Protein AF-A0A4Q3X3E5-F1 (afdb_monomer_lite)

Foldseek 3Di:
DPPPPPLPDADPVLLVLLQVLVCQCQPPPDPVSNVVSVVSLVVDDPNSVVVNVCVVVVVVVPDPDDDPPDRPSPD

Structure (mmCIF, N/CA/C/O backbone):
data_AF-A0A4Q3X3E5-F1
#
_entry.id   AF-A0A4Q3X3E5-F1
#
loop_
_atom_site.group_PDB
_atom_site.id
_atom_site.type_symbol
_atom_site.label_atom_id
_atom_site.label_alt_id
_atom_site.label_comp_id
_atom_site.label_asym_id
_atom_site.label_entity_id
_atom_site.label_seq_id
_atom_site.pdbx_PDB_ins_code
_atom_site.Cartn_x
_atom_site.Cartn_y
_atom_site.Cartn_z
_atom_site.occupancy
_atom_site.B_iso_or_equiv
_atom_site.auth_seq_id
_atom_site.auth_comp_id
_atom_site.auth_asym_id
_atom_site.auth_atom_id
_atom_site.pdbx_PDB_model_num
ATOM 1 N N . MET A 1 1 ? 12.118 15.694 -26.506 1.00 43.97 1 MET A N 1
ATOM 2 C CA . MET A 1 1 ? 12.095 14.231 -26.320 1.00 43.97 1 MET A CA 1
ATOM 3 C C . MET A 1 1 ? 11.403 13.973 -24.996 1.00 43.97 1 MET A C 1
ATOM 5 O O . MET A 1 1 ? 11.948 14.354 -23.971 1.00 43.97 1 MET A O 1
ATOM 9 N N . HIS A 1 2 ? 10.159 13.493 -25.009 1.00 42.62 2 HIS A N 1
ATOM 10 C CA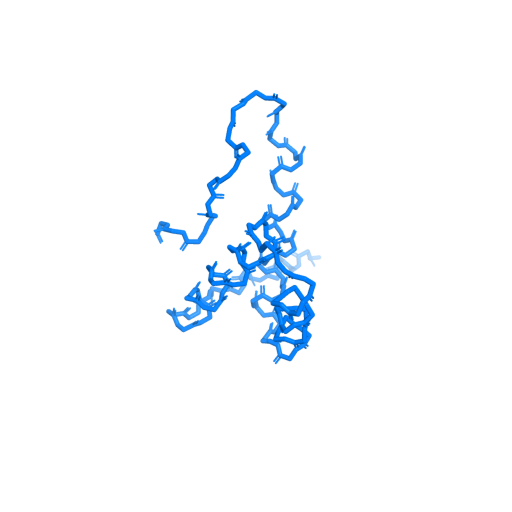 . HIS A 1 2 ? 9.484 13.104 -23.772 1.00 42.62 2 HIS A CA 1
ATOM 11 C C . HIS A 1 2 ? 9.978 11.711 -23.411 1.00 42.62 2 HIS A C 1
ATOM 13 O O . HIS A 1 2 ? 9.576 10.718 -24.010 1.00 42.62 2 HIS A O 1
ATOM 19 N N . GLU A 1 3 ? 10.941 11.671 -22.497 1.00 45.06 3 GLU A N 1
ATOM 20 C CA . GLU A 1 3 ? 11.404 10.446 -21.868 1.00 45.06 3 GLU A CA 1
ATOM 21 C C . GLU A 1 3 ? 10.222 9.915 -21.051 1.00 45.06 3 GLU A C 1
ATOM 23 O O . GLU A 1 3 ? 9.894 10.429 -19.981 1.00 45.06 3 GLU A O 1
ATOM 28 N N . HIS A 1 4 ? 9.483 8.959 -21.616 1.00 47.28 4 HIS A N 1
ATOM 29 C CA . HIS A 1 4 ? 8.498 8.201 -20.862 1.00 47.28 4 HIS A CA 1
ATOM 30 C C . HIS A 1 4 ? 9.279 7.438 -19.797 1.00 47.28 4 HIS A C 1
ATOM 32 O O . HIS A 1 4 ? 9.857 6.394 -20.093 1.00 47.28 4 HIS A O 1
ATOM 38 N N . ALA A 1 5 ? 9.350 7.993 -18.585 1.00 55.00 5 ALA A N 1
ATOM 39 C CA . ALA A 1 5 ? 9.912 7.311 -17.432 1.00 55.00 5 ALA A CA 1
ATOM 40 C C . ALA A 1 5 ? 9.290 5.912 -17.381 1.00 55.00 5 ALA A C 1
ATOM 42 O O . ALA A 1 5 ? 8.068 5.777 -17.256 1.00 55.00 5 ALA A O 1
ATOM 43 N N . ALA A 1 6 ? 10.123 4.888 -17.587 1.00 58.09 6 ALA A N 1
ATOM 44 C CA . ALA A 1 6 ? 9.677 3.507 -17.606 1.00 58.09 6 ALA A CA 1
ATOM 45 C C . ALA A 1 6 ? 8.890 3.254 -16.322 1.00 58.09 6 ALA A C 1
ATOM 47 O O . ALA A 1 6 ? 9.369 3.559 -15.228 1.00 58.09 6 ALA A O 1
ATOM 48 N N . VAL A 1 7 ? 7.662 2.753 -16.459 1.00 60.72 7 VAL A N 1
ATOM 49 C CA . VAL A 1 7 ? 6.850 2.392 -15.302 1.00 60.72 7 VAL A CA 1
ATOM 50 C C . VAL A 1 7 ? 7.676 1.411 -14.471 1.00 60.72 7 VAL A C 1
ATOM 52 O O . VAL A 1 7 ? 8.006 0.344 -14.992 1.00 60.72 7 VAL A O 1
ATOM 55 N N . PRO A 1 8 ? 8.040 1.745 -13.219 1.00 64.50 8 PRO A N 1
ATOM 56 C CA . PRO A 1 8 ? 8.816 0.832 -12.404 1.00 64.50 8 PRO A CA 1
ATOM 57 C C . PRO A 1 8 ? 7.985 -0.434 -12.203 1.00 64.50 8 PRO A C 1
ATOM 59 O O . PRO A 1 8 ? 6.879 -0.387 -11.654 1.00 64.50 8 PRO A O 1
ATOM 62 N N . VAL A 1 9 ? 8.498 -1.546 -12.727 1.00 79.38 9 VAL A N 1
ATOM 63 C CA . VAL A 1 9 ? 7.920 -2.874 -12.534 1.00 79.38 9 VAL A CA 1
ATOM 64 C C . VAL A 1 9 ? 8.127 -3.232 -11.068 1.00 79.38 9 VAL A C 1
ATOM 66 O O . VAL A 1 9 ? 9.251 -3.171 -10.571 1.00 79.38 9 VAL A O 1
ATOM 69 N N . LEU A 1 10 ? 7.042 -3.558 -10.364 1.00 86.31 10 LEU A N 1
ATOM 70 C CA . LEU A 1 10 ? 7.129 -3.981 -8.970 1.00 86.31 10 LEU A CA 1
ATOM 71 C C . LEU A 1 10 ? 7.821 -5.341 -8.895 1.00 86.31 10 LEU A C 1
ATOM 73 O O . LEU A 1 10 ? 7.496 -6.255 -9.656 1.00 86.31 10 LEU A O 1
ATOM 77 N N . THR A 1 11 ? 8.742 -5.485 -7.946 1.00 92.31 11 THR A N 1
ATOM 78 C CA . THR A 1 11 ? 9.223 -6.809 -7.547 1.00 92.31 11 THR A CA 1
ATOM 79 C C . THR A 1 11 ? 8.071 -7.616 -6.927 1.00 92.31 11 THR A C 1
ATOM 81 O O . THR A 1 11 ? 7.070 -7.030 -6.502 1.00 92.31 11 THR A O 1
ATOM 84 N N . PRO A 1 12 ? 8.171 -8.955 -6.832 1.00 92.00 12 PRO A N 1
ATOM 85 C CA . PRO A 1 12 ? 7.154 -9.754 -6.144 1.00 92.00 12 PRO A CA 1
ATOM 86 C C . PRO A 1 12 ? 6.904 -9.302 -4.696 1.00 92.00 12 PRO A C 1
ATOM 88 O O . PRO A 1 12 ? 5.762 -9.287 -4.244 1.00 92.00 12 PRO A O 1
ATOM 91 N N . GLU A 1 13 ? 7.958 -8.881 -3.992 1.00 93.06 13 GLU A N 1
ATOM 92 C CA . GLU A 1 13 ? 7.872 -8.357 -2.625 1.00 93.06 13 GLU A CA 1
ATOM 93 C C . GLU A 1 13 ? 7.160 -7.000 -2.581 1.00 93.06 13 GLU A C 1
ATOM 95 O O . GLU A 1 13 ? 6.222 -6.823 -1.806 1.00 93.06 13 GLU A O 1
ATOM 100 N N . ASP A 1 14 ? 7.526 -6.071 -3.469 1.00 94.06 14 ASP A N 1
ATOM 101 C CA . ASP A 1 14 ? 6.843 -4.779 -3.588 1.00 94.06 14 ASP A CA 1
ATOM 102 C C . ASP A 1 14 ? 5.360 -4.954 -3.954 1.00 94.06 14 ASP A C 1
ATOM 104 O O . ASP A 1 14 ? 4.504 -4.219 -3.463 1.00 94.06 14 ASP A O 1
ATOM 108 N N . LYS A 1 15 ? 5.033 -5.935 -4.805 1.00 93.00 15 LYS A N 1
ATOM 109 C CA . LYS A 1 15 ? 3.651 -6.245 -5.191 1.00 93.00 15 LYS A CA 1
ATOM 110 C C . LYS A 1 15 ? 2.849 -6.784 -4.007 1.00 93.00 15 LYS A C 1
ATOM 112 O O . LYS A 1 15 ? 1.731 -6.327 -3.780 1.00 93.00 15 LYS A O 1
ATOM 117 N N . LEU A 1 16 ? 3.430 -7.692 -3.219 1.00 94.69 16 LEU A N 1
ATOM 118 C CA . LEU A 1 16 ? 2.814 -8.183 -1.986 1.00 94.69 16 LEU A CA 1
ATOM 119 C C . LEU A 1 16 ? 2.604 -7.045 -0.978 1.00 94.69 16 LEU A C 1
ATOM 121 O O . LEU A 1 16 ? 1.526 -6.930 -0.397 1.00 94.69 16 LEU A O 1
ATOM 125 N N . LEU A 1 17 ? 3.600 -6.175 -0.799 1.00 95.19 17 LEU A N 1
ATOM 126 C CA . LEU A 1 17 ? 3.486 -5.021 0.087 1.00 95.19 17 LEU A CA 1
ATOM 127 C C . LEU A 1 17 ? 2.391 -4.053 -0.381 1.00 95.19 17 LEU A C 1
ATOM 129 O O . LEU A 1 17 ? 1.574 -3.618 0.429 1.00 95.19 17 LEU A O 1
ATOM 133 N N . ALA A 1 18 ? 2.332 -3.747 -1.680 1.00 94.56 18 ALA A N 1
ATOM 134 C CA . ALA A 1 18 ? 1.288 -2.907 -2.262 1.00 94.56 18 ALA A CA 1
ATOM 135 C C . ALA A 1 18 ? -0.110 -3.513 -2.062 1.00 94.56 18 ALA A C 1
ATOM 137 O O . ALA A 1 18 ? -1.031 -2.796 -1.673 1.00 94.56 18 ALA A O 1
ATOM 138 N N . ARG A 1 19 ? -0.253 -4.834 -2.234 1.00 94.12 19 ARG A N 1
ATOM 139 C CA . ARG A 1 19 ? -1.495 -5.568 -1.961 1.00 94.12 19 ARG A CA 1
ATOM 140 C C . ARG A 1 19 ? -1.939 -5.401 -0.507 1.00 94.12 19 ARG A C 1
ATOM 142 O O . ARG A 1 19 ? -3.049 -4.937 -0.263 1.00 94.12 19 ARG A O 1
ATOM 149 N N . LEU A 1 20 ? -1.067 -5.711 0.453 1.00 94.25 20 LEU A N 1
ATOM 150 C CA . LEU A 1 20 ? -1.383 -5.619 1.885 1.00 94.25 20 LEU A CA 1
ATOM 151 C C . LEU A 1 20 ? -1.710 -4.182 2.313 1.00 94.25 20 LEU A C 1
ATOM 153 O O . LEU A 1 20 ? -2.633 -3.959 3.095 1.00 94.25 20 LEU A O 1
ATOM 157 N N . LEU A 1 21 ? -0.974 -3.200 1.785 1.00 94.75 21 LEU A N 1
ATOM 158 C CA . LEU A 1 21 ? -1.226 -1.785 2.047 1.00 94.75 21 LEU A CA 1
ATOM 159 C C . LEU A 1 21 ? -2.570 -1.325 1.486 1.00 94.75 21 LEU A C 1
ATOM 161 O O . LEU A 1 21 ? -3.278 -0.595 2.173 1.00 94.75 21 LEU A O 1
ATOM 165 N N . TRP A 1 22 ? -2.935 -1.741 0.273 1.00 92.69 22 TRP A N 1
ATOM 166 C CA . TRP A 1 22 ? -4.233 -1.411 -0.312 1.00 92.69 22 TRP A CA 1
ATOM 167 C C . TRP A 1 22 ? -5.380 -1.939 0.550 1.00 92.69 22 TRP A C 1
ATOM 169 O O . TRP A 1 22 ? -6.272 -1.174 0.920 1.00 92.69 22 TRP A O 1
ATOM 179 N N . ASP A 1 23 ? -5.311 -3.209 0.958 1.00 90.81 23 ASP A N 1
ATOM 180 C CA . ASP A 1 23 ? -6.330 -3.809 1.820 1.00 90.81 23 ASP A CA 1
ATOM 181 C C . ASP A 1 23 ? -6.413 -3.104 3.172 1.00 90.81 23 ASP A C 1
ATOM 183 O O . ASP A 1 23 ? -7.509 -2.783 3.633 1.00 90.81 23 ASP A O 1
ATOM 187 N N . ALA A 1 24 ? -5.273 -2.800 3.794 1.00 91.62 24 ALA A N 1
ATOM 188 C CA . ALA A 1 24 ? -5.252 -2.086 5.063 1.00 91.62 24 ALA A CA 1
ATOM 189 C C . ALA A 1 24 ? -5.823 -0.662 4.931 1.00 91.62 24 ALA A C 1
ATOM 191 O O . ALA A 1 24 ? -6.585 -0.219 5.786 1.00 91.62 24 ALA A O 1
ATOM 192 N N . LEU A 1 25 ? -5.509 0.061 3.854 1.00 89.69 25 LEU A N 1
ATOM 193 C CA . LEU A 1 25 ? -6.004 1.424 3.643 1.00 89.69 25 LEU A CA 1
ATOM 194 C C . LEU A 1 25 ? -7.502 1.469 3.312 1.00 89.69 25 LEU A C 1
ATOM 196 O O . L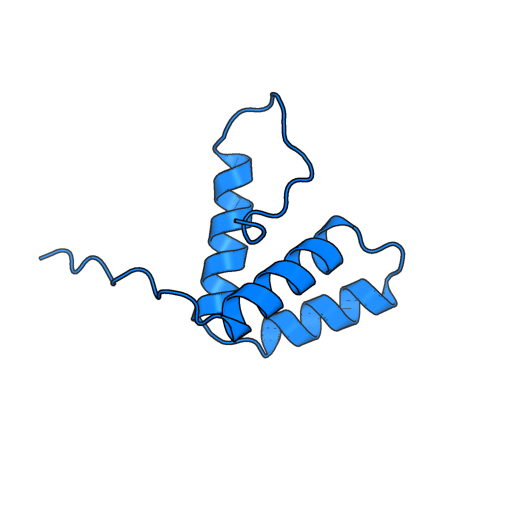EU A 1 25 ? -8.169 2.424 3.708 1.00 89.69 25 LEU A O 1
ATOM 200 N N . LYS A 1 26 ? -8.034 0.468 2.599 1.00 87.38 26 LYS A N 1
ATOM 201 C CA . LYS A 1 26 ? -9.438 0.436 2.155 1.00 87.38 26 LYS A CA 1
ATOM 202 C C . LYS A 1 26 ? -10.380 -0.274 3.123 1.00 87.38 26 LYS A C 1
ATOM 204 O O . LYS A 1 26 ? -11.535 0.126 3.229 1.00 87.38 26 LYS A O 1
ATOM 209 N N . ASN A 1 27 ? -9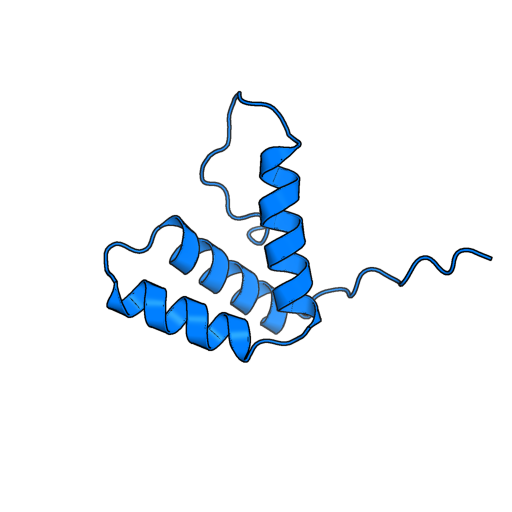.898 -1.295 3.831 1.00 86.50 27 ASN A N 1
ATOM 210 C CA . ASN A 1 27 ? -10.733 -2.200 4.626 1.00 86.50 27 ASN A CA 1
ATOM 211 C C . ASN A 1 27 ? -10.400 -2.210 6.128 1.00 86.50 27 ASN A C 1
ATOM 213 O O . ASN A 1 27 ? -11.009 -2.984 6.873 1.00 86.50 27 ASN A O 1
ATOM 217 N N . SER A 1 28 ? -9.451 -1.391 6.603 1.00 87.31 28 SER A N 1
ATOM 218 C CA . SER A 1 28 ? -9.144 -1.340 8.038 1.00 87.31 28 SER A CA 1
ATOM 219 C C . SER A 1 28 ? -10.369 -0.944 8.868 1.00 87.31 28 SER A C 1
ATOM 221 O O . SER A 1 28 ? -11.072 0.021 8.569 1.00 87.31 28 SER A O 1
ATOM 223 N N . LYS A 1 29 ? -10.583 -1.682 9.962 1.00 86.38 29 LYS A N 1
ATOM 224 C CA . LYS A 1 29 ? -11.644 -1.430 10.948 1.00 86.38 29 LYS A CA 1
ATOM 225 C C . LYS A 1 29 ? -11.162 -0.608 12.143 1.00 86.38 29 LYS A C 1
ATOM 227 O O . LYS A 1 29 ? -11.982 -0.234 12.977 1.00 86.38 29 LYS A O 1
ATOM 232 N N . THR A 1 30 ? -9.853 -0.365 12.264 1.00 91.00 30 THR A N 1
ATOM 233 C CA . THR A 1 30 ? -9.271 0.323 13.42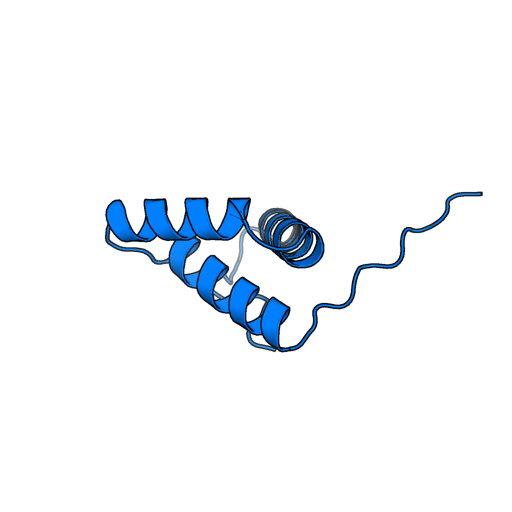2 1.00 91.00 30 THR A CA 1
ATOM 234 C C . THR A 1 30 ? -8.351 1.467 13.003 1.00 91.00 30 THR A C 1
ATOM 236 O O . THR A 1 30 ? -7.602 1.385 12.026 1.00 91.00 30 THR A O 1
ATOM 239 N N . GLU A 1 31 ? -8.366 2.551 13.781 1.00 90.38 31 GLU A N 1
ATOM 240 C CA . GLU A 1 31 ? -7.466 3.689 13.558 1.00 90.38 31 GLU A CA 1
ATOM 241 C C . GLU A 1 31 ? -5.992 3.305 13.738 1.00 90.38 31 GLU A C 1
ATOM 243 O O . GLU A 1 31 ? -5.124 3.865 13.069 1.00 90.38 31 GLU A O 1
ATOM 248 N N . ARG A 1 32 ? -5.704 2.320 14.600 1.00 89.81 32 ARG A N 1
ATOM 249 C CA . ARG A 1 32 ? -4.348 1.807 14.822 1.00 89.81 32 ARG A CA 1
ATOM 250 C C . ARG A 1 32 ? -3.790 1.158 13.559 1.00 89.81 32 ARG A C 1
ATOM 252 O O . ARG A 1 32 ? -2.695 1.519 13.140 1.00 89.81 32 ARG A O 1
ATOM 259 N N . ASP A 1 33 ? -4.546 0.260 12.934 1.00 88.00 33 ASP A N 1
ATOM 260 C CA . ASP A 1 33 ? -4.089 -0.437 11.726 1.00 88.00 33 ASP A CA 1
ATOM 261 C C . ASP A 1 33 ? -3.943 0.542 10.555 1.00 88.00 33 ASP A C 1
ATOM 263 O O . ASP A 1 33 ? -3.002 0.446 9.767 1.00 88.00 33 ASP A O 1
ATOM 267 N N . LEU A 1 34 ? -4.819 1.553 10.484 1.00 91.75 34 LEU A N 1
ATOM 268 C CA . LEU A 1 34 ? -4.708 2.622 9.493 1.00 91.75 34 LEU A CA 1
ATOM 269 C C . LEU A 1 34 ? -3.451 3.480 9.717 1.00 91.75 34 LEU A C 1
ATOM 271 O O . LEU A 1 34 ? -2.780 3.855 8.754 1.00 91.75 34 LEU A O 1
ATOM 275 N N . ALA A 1 35 ? -3.115 3.794 10.971 1.00 92.75 35 ALA A N 1
ATOM 276 C CA . ALA A 1 35 ? -1.897 4.523 11.312 1.00 92.75 35 ALA A CA 1
ATOM 277 C C . ALA A 1 35 ? -0.642 3.727 10.926 1.00 92.75 35 ALA A C 1
ATOM 279 O O . ALA A 1 35 ? 0.242 4.280 10.269 1.00 92.75 35 ALA A O 1
ATOM 280 N N . SER A 1 36 ? -0.604 2.429 11.242 1.00 92.62 36 SER A N 1
ATOM 281 C CA . SER A 1 36 ? 0.487 1.537 10.840 1.00 92.62 36 SER A CA 1
ATOM 282 C C . SER A 1 36 ? 0.606 1.427 9.318 1.00 92.62 36 SER A C 1
ATOM 284 O O . SER A 1 36 ? 1.697 1.602 8.787 1.00 92.62 36 SER A O 1
ATOM 286 N N . ALA A 1 37 ? -0.499 1.253 8.587 1.00 94.06 37 ALA A N 1
ATOM 287 C CA . ALA A 1 37 ? -0.479 1.211 7.122 1.00 94.06 37 ALA A CA 1
ATOM 288 C C . ALA A 1 37 ? 0.056 2.516 6.507 1.00 94.06 37 ALA A C 1
ATOM 290 O O . ALA A 1 37 ? 0.844 2.492 5.561 1.00 94.06 37 ALA A O 1
ATOM 291 N N . ARG A 1 38 ? -0.316 3.675 7.067 1.00 93.56 38 ARG A N 1
ATOM 292 C CA . ARG A 1 38 ? 0.208 4.983 6.638 1.00 93.56 38 ARG A CA 1
ATOM 293 C C . ARG A 1 38 ? 1.701 5.126 6.915 1.00 93.56 38 ARG A C 1
ATOM 295 O O . ARG A 1 38 ? 2.413 5.715 6.103 1.00 93.56 38 ARG A O 1
ATOM 302 N N . GLU A 1 39 ? 2.176 4.632 8.052 1.00 95.44 39 GLU A N 1
ATOM 303 C CA . GLU A 1 39 ? 3.601 4.625 8.382 1.00 95.44 39 GLU A CA 1
ATOM 304 C C . GLU A 1 39 ? 4.385 3.716 7.430 1.00 95.44 39 GLU A C 1
ATOM 306 O O . GLU A 1 39 ? 5.365 4.154 6.825 1.00 95.44 39 GLU A O 1
ATOM 311 N N . THR A 1 40 ? 3.906 2.493 7.204 1.00 95.31 40 THR A N 1
ATOM 312 C CA . THR A 1 40 ? 4.493 1.558 6.241 1.00 95.31 40 THR A CA 1
ATOM 313 C C . THR A 1 40 ? 4.511 2.149 4.831 1.00 95.31 40 THR A C 1
ATOM 315 O O . THR A 1 40 ? 5.545 2.096 4.167 1.00 95.31 40 THR A O 1
ATOM 318 N N . PHE A 1 41 ? 3.432 2.800 4.385 1.00 94.94 41 PHE A N 1
ATOM 319 C CA . PHE A 1 41 ? 3.392 3.501 3.099 1.00 94.94 41 PHE A CA 1
ATOM 320 C C . PHE A 1 41 ? 4.494 4.562 2.982 1.00 94.94 41 PHE A C 1
ATOM 322 O O . PHE A 1 41 ? 5.186 4.610 1.968 1.00 94.94 41 PHE A O 1
ATOM 329 N N . LYS A 1 42 ? 4.703 5.394 4.013 1.00 94.00 42 LYS A N 1
ATOM 330 C CA . LYS A 1 42 ? 5.745 6.440 4.005 1.00 94.00 42 LYS A CA 1
ATOM 331 C C . LYS A 1 42 ? 7.153 5.863 3.856 1.00 94.00 42 LYS A C 1
ATOM 333 O O . LYS A 1 42 ? 7.969 6.465 3.161 1.00 94.00 42 LYS A O 1
ATOM 338 N N . ASN A 1 43 ? 7.401 4.712 4.476 1.00 95.12 43 ASN A N 1
ATOM 339 C CA . ASN A 1 43 ? 8.694 4.029 4.470 1.00 95.12 43 ASN A CA 1
ATOM 340 C C . ASN A 1 43 ? 8.876 3.059 3.286 1.00 95.12 43 ASN A C 1
ATOM 342 O O . ASN A 1 43 ? 9.946 2.478 3.129 1.00 95.12 43 ASN A O 1
ATOM 346 N N . SER A 1 44 ? 7.852 2.879 2.447 1.00 94.31 44 SER A N 1
ATOM 347 C CA . SER A 1 44 ? 7.906 1.985 1.287 1.00 94.31 44 SER A CA 1
ATOM 348 C C . SER A 1 44 ? 8.750 2.559 0.144 1.00 94.31 44 SER A C 1
ATOM 350 O O . SER A 1 44 ? 8.965 3.774 0.027 1.00 94.31 44 SER A O 1
ATOM 352 N N . SER A 1 45 ? 9.177 1.678 -0.764 1.00 93.94 45 SER A N 1
ATOM 353 C CA . SER A 1 45 ? 9.898 2.055 -1.981 1.00 93.94 45 SER A CA 1
ATOM 354 C C . SER A 1 45 ? 9.111 3.084 -2.812 1.00 93.94 45 SER A C 1
ATOM 356 O O . SER A 1 45 ? 7.881 3.196 -2.732 1.00 93.94 45 SER A O 1
ATOM 358 N N . LEU A 1 46 ? 9.815 3.885 -3.624 1.00 92.44 46 LEU A N 1
ATOM 359 C CA . LEU A 1 46 ? 9.153 4.824 -4.541 1.00 92.44 46 LEU A CA 1
ATOM 360 C C . LEU A 1 46 ? 8.205 4.082 -5.497 1.00 92.44 46 LEU A C 1
ATOM 362 O O . LEU A 1 46 ? 7.108 4.564 -5.755 1.00 92.44 46 LEU A O 1
ATOM 366 N N . ALA A 1 47 ? 8.596 2.889 -5.954 1.00 91.56 47 ALA A N 1
ATOM 367 C CA . ALA A 1 47 ? 7.792 2.068 -6.850 1.00 91.56 47 ALA A CA 1
ATOM 368 C C . ALA A 1 47 ? 6.439 1.686 -6.224 1.00 91.56 47 ALA A C 1
ATOM 370 O O . ALA A 1 47 ? 5.404 1.908 -6.854 1.00 91.56 47 ALA A O 1
ATOM 371 N N . VAL A 1 48 ? 6.429 1.216 -4.970 1.00 93.62 48 VAL A N 1
ATOM 372 C CA . VAL A 1 48 ? 5.198 0.878 -4.227 1.00 93.62 48 VAL A CA 1
ATOM 373 C C . VAL A 1 48 ? 4.319 2.105 -4.025 1.00 93.62 48 VAL A C 1
ATOM 375 O O . VAL A 1 48 ? 3.131 2.073 -4.344 1.00 93.62 48 VAL A O 1
ATOM 378 N N . ARG A 1 49 ? 4.896 3.220 -3.556 1.00 94.19 49 ARG A N 1
ATOM 379 C CA . ARG A 1 49 ? 4.135 4.458 -3.328 1.00 94.19 49 ARG A CA 1
ATOM 380 C C . ARG A 1 49 ? 3.501 4.978 -4.617 1.00 94.19 49 ARG A C 1
ATOM 382 O O . ARG A 1 49 ? 2.315 5.298 -4.635 1.00 94.19 49 ARG A O 1
ATOM 389 N N . SER A 1 50 ? 4.262 5.017 -5.710 1.00 92.31 50 SER A N 1
ATOM 390 C CA . SER A 1 50 ? 3.762 5.435 -7.021 1.00 92.31 50 SER A CA 1
ATOM 391 C C . SER A 1 50 ? 2.744 4.457 -7.607 1.00 92.31 50 SER A C 1
ATOM 393 O O . SER A 1 50 ? 1.850 4.884 -8.333 1.00 92.31 50 SER A O 1
ATOM 395 N N . ALA A 1 51 ? 2.855 3.155 -7.338 1.00 91.62 51 ALA A N 1
ATOM 396 C CA . ALA A 1 51 ? 1.867 2.172 -7.771 1.00 91.62 51 ALA A CA 1
ATOM 397 C C . ALA A 1 51 ? 0.540 2.327 -7.015 1.00 91.62 51 ALA A C 1
ATOM 399 O O . ALA A 1 51 ? -0.504 2.387 -7.657 1.00 91.62 51 ALA A O 1
ATOM 400 N N . LEU A 1 52 ? 0.583 2.488 -5.688 1.00 91.94 52 LEU A N 1
ATOM 401 C CA . LEU A 1 52 ? -0.597 2.738 -4.853 1.00 91.94 52 LEU A CA 1
ATOM 402 C C . LEU A 1 52 ? -1.319 4.034 -5.237 1.00 91.94 52 LEU A C 1
ATOM 404 O O . LEU A 1 52 ? -2.535 4.031 -5.392 1.00 91.94 52 LEU A O 1
ATOM 408 N N . LEU A 1 53 ? -0.580 5.126 -5.460 1.00 90.38 53 LEU A N 1
ATOM 409 C CA . LEU A 1 53 ? -1.177 6.388 -5.912 1.00 90.38 53 LEU A 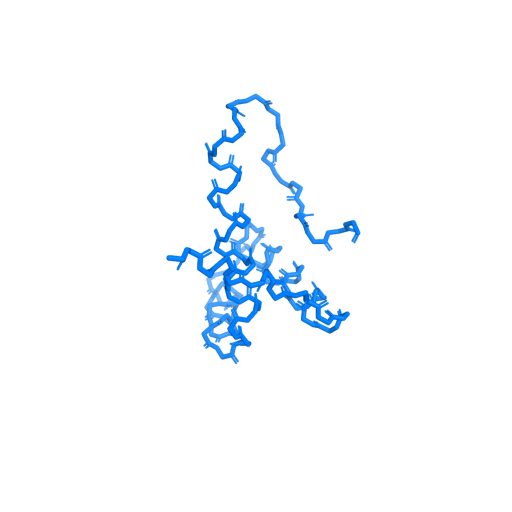CA 1
ATOM 410 C C . LEU A 1 53 ? -1.822 6.246 -7.295 1.00 90.38 53 LEU A C 1
ATOM 412 O O . LEU A 1 53 ? -2.945 6.693 -7.498 1.00 90.38 53 LEU A O 1
ATOM 416 N N . ARG A 1 54 ? -1.145 5.593 -8.248 1.00 88.50 54 ARG A N 1
ATOM 417 C CA . ARG A 1 54 ? -1.728 5.345 -9.575 1.00 88.50 54 ARG A CA 1
ATOM 418 C C . ARG A 1 54 ? -2.976 4.475 -9.498 1.00 88.50 54 ARG A C 1
ATOM 420 O O . ARG A 1 54 ? -3.919 4.753 -10.224 1.00 88.50 54 ARG A O 1
ATOM 427 N N . ALA A 1 55 ? -2.984 3.458 -8.641 1.00 87.94 55 ALA A N 1
ATOM 428 C CA . ALA A 1 55 ? -4.152 2.623 -8.397 1.00 87.94 55 ALA A CA 1
ATOM 429 C C . ALA A 1 55 ? -5.330 3.440 -7.842 1.00 87.94 55 ALA A C 1
ATOM 431 O O . ALA A 1 55 ? -6.430 3.332 -8.373 1.00 87.94 55 ALA A O 1
ATOM 432 N N . GLU A 1 56 ? -5.088 4.311 -6.856 1.00 86.12 56 GLU A N 1
ATOM 433 C CA . GLU A 1 56 ? -6.115 5.185 -6.272 1.00 86.12 56 GLU A CA 1
ATOM 434 C C . GLU A 1 56 ? -6.790 6.064 -7.332 1.00 86.12 56 GLU A C 1
ATOM 436 O O . GLU A 1 56 ? -8.012 6.078 -7.450 1.00 86.12 56 GLU A O 1
ATOM 441 N N . PHE A 1 57 ? -5.993 6.749 -8.156 1.00 82.25 57 PHE A N 1
ATOM 442 C CA . PHE A 1 57 ? -6.522 7.642 -9.189 1.00 82.25 57 PHE A CA 1
ATOM 443 C C . PHE A 1 57 ? -7.065 6.895 -10.415 1.00 82.25 57 PHE A C 1
ATOM 445 O O . PHE A 1 57 ? -7.969 7.384 -11.085 1.00 82.25 57 PHE A O 1
ATOM 452 N N . ALA A 1 58 ? -6.554 5.701 -10.730 1.00 75.75 58 ALA A N 1
ATOM 453 C CA . ALA A 1 58 ? -7.091 4.888 -11.821 1.00 75.75 58 ALA A CA 1
ATOM 454 C C . ALA A 1 58 ? -8.496 4.352 -11.511 1.00 75.75 58 ALA A C 1
ATOM 456 O O . ALA A 1 58 ? -9.280 4.175 -12.443 1.00 75.75 58 ALA A O 1
ATOM 457 N N . VAL A 1 59 ? -8.808 4.103 -10.234 1.00 63.16 59 VAL A N 1
ATOM 458 C CA . VAL A 1 59 ? -10.162 3.743 -9.785 1.00 63.16 59 VAL A CA 1
ATOM 459 C C . VAL A 1 59 ? -11.116 4.935 -9.930 1.00 63.16 59 VAL A C 1
ATOM 461 O O . VAL A 1 59 ? -12.241 4.742 -10.369 1.00 63.16 59 VAL A O 1
ATOM 464 N N . ASP A 1 60 ? -10.657 6.164 -9.679 1.00 56.59 60 ASP A N 1
ATOM 465 C CA . ASP A 1 60 ? -11.476 7.383 -9.813 1.00 56.59 60 ASP A CA 1
ATOM 466 C C . ASP A 1 60 ? -11.829 7.724 -11.279 1.00 56.59 60 ASP A C 1
ATOM 468 O O . ASP A 1 60 ? -12.899 8.248 -11.579 1.00 56.59 60 ASP A O 1
ATOM 472 N N . HIS A 1 61 ? -10.955 7.370 -12.230 1.00 53.09 61 HIS A N 1
ATOM 473 C CA . HIS A 1 61 ? -11.168 7.615 -13.664 1.00 53.09 61 HIS A CA 1
ATOM 474 C C . HIS A 1 61 ? -11.961 6.520 -14.398 1.00 53.09 61 HIS A C 1
ATOM 476 O O . HIS A 1 61 ? -12.369 6.732 -15.544 1.00 53.09 61 HIS A O 1
ATOM 482 N N . ARG A 1 62 ? -12.172 5.351 -13.783 1.00 51.78 62 ARG A N 1
ATOM 483 C CA . ARG A 1 62 ? -12.978 4.260 -14.348 1.00 51.78 62 ARG A CA 1
ATOM 484 C C . ARG A 1 62 ? -14.338 4.235 -13.660 1.00 51.78 62 ARG A C 1
ATOM 486 O O . ARG A 1 62 ? -14.504 3.495 -12.711 1.00 51.78 62 ARG A O 1
ATOM 493 N N . ASP A 1 63 ? -15.255 5.048 -14.172 1.00 44.69 63 ASP A N 1
ATOM 494 C CA . ASP A 1 63 ? -16.718 4.929 -14.101 1.00 44.69 63 ASP A CA 1
ATOM 495 C C . ASP A 1 63 ? -17.382 4.441 -12.788 1.00 44.69 63 ASP A C 1
ATOM 497 O O . ASP A 1 63 ? -17.124 3.374 -12.243 1.00 44.69 63 ASP A O 1
ATOM 501 N N . VAL A 1 64 ? -18.386 5.203 -12.358 1.00 43.44 64 VAL A N 1
ATOM 502 C CA . V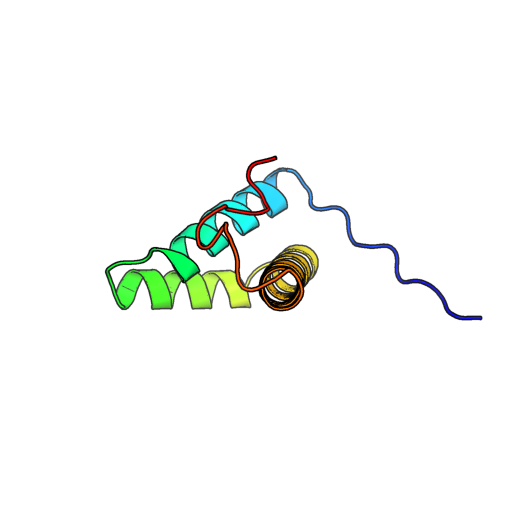AL A 1 64 ? -19.204 5.113 -11.130 1.00 43.44 64 VAL A CA 1
ATOM 503 C C . VAL A 1 64 ? -20.034 3.812 -11.018 1.00 43.44 64 VAL A C 1
ATOM 505 O O . VAL A 1 64 ? -20.918 3.677 -10.172 1.00 43.44 64 VAL A O 1
ATOM 508 N N . GLN A 1 65 ? -19.766 2.804 -11.842 1.00 41.84 65 GLN A N 1
ATOM 509 C CA . GLN A 1 65 ? -20.546 1.581 -11.923 1.00 41.84 65 GLN A CA 1
ATOM 510 C C . GLN A 1 65 ? -19.636 0.357 -11.874 1.00 41.84 65 GLN A C 1
ATOM 512 O O . GLN A 1 65 ? -19.086 -0.072 -12.880 1.00 41.84 65 GLN A O 1
ATOM 517 N N . THR A 1 66 ? -19.598 -0.252 -10.686 1.00 44.47 66 THR A N 1
ATOM 518 C CA . THR A 1 66 ? -19.012 -1.559 -10.332 1.00 44.47 66 THR A CA 1
ATOM 519 C C . THR A 1 66 ? -17.498 -1.584 -10.080 1.00 44.47 66 THR A C 1
ATOM 521 O O . THR A 1 66 ? -16.711 -1.161 -10.912 1.00 44.47 66 THR A O 1
ATOM 524 N N . HIS A 1 67 ? -17.121 -2.183 -8.938 1.00 46.53 67 HIS A N 1
ATOM 525 C CA . HIS A 1 67 ? -15.762 -2.490 -8.437 1.00 46.53 67 HIS A CA 1
ATOM 526 C C . HIS A 1 67 ? -15.155 -1.591 -7.341 1.00 46.53 67 HIS A C 1
ATOM 528 O O . HIS A 1 67 ? -13.937 -1.563 -7.169 1.00 46.53 67 HIS A O 1
ATOM 534 N N . ASN A 1 68 ? -15.982 -0.979 -6.483 1.00 50.19 68 ASN A N 1
ATOM 535 C CA . ASN A 1 68 ? -15.534 -0.555 -5.146 1.00 50.19 68 ASN A CA 1
ATOM 536 C C . ASN A 1 68 ? -15.153 -1.789 -4.305 1.00 50.19 68 ASN A C 1
ATOM 538 O O . ASN A 1 68 ? -16.006 -2.358 -3.627 1.00 50.19 68 ASN A O 1
ATOM 542 N N . GLY A 1 69 ? -13.894 -2.226 -4.359 1.00 60.56 69 GLY A N 1
ATOM 543 C CA . GLY A 1 69 ? -13.370 -3.215 -3.409 1.00 60.56 69 GLY A CA 1
ATOM 544 C C . GLY A 1 69 ? -12.343 -4.208 -3.941 1.00 60.56 69 GLY A C 1
ATOM 545 O O . GLY A 1 69 ? -11.794 -4.955 -3.138 1.00 60.56 69 GLY A O 1
ATOM 546 N N . LEU A 1 70 ? -12.059 -4.238 -5.247 1.00 75.25 70 LEU A N 1
ATOM 547 C CA . LEU A 1 70 ? -11.002 -5.113 -5.757 1.00 75.25 70 LEU A CA 1
ATOM 548 C C . LEU A 1 70 ? -9.624 -4.512 -5.488 1.00 75.25 70 LEU A C 1
ATOM 550 O O . LEU A 1 70 ? -9.405 -3.310 -5.656 1.00 75.25 70 LEU A O 1
ATOM 554 N N . ASN A 1 71 ? -8.699 -5.366 -5.064 1.00 83.12 71 ASN A N 1
ATOM 555 C CA . ASN A 1 71 ? -7.311 -4.999 -4.885 1.00 83.12 71 ASN A CA 1
ATOM 556 C C . ASN A 1 71 ? -6.598 -5.081 -6.245 1.00 83.12 71 ASN A C 1
ATOM 558 O O . ASN A 1 71 ? -6.489 -6.167 -6.813 1.00 83.12 71 ASN A O 1
ATOM 562 N N . PRO A 1 72 ? -6.097 -3.963 -6.800 1.00 85.81 72 PRO A N 1
ATOM 563 C CA . PRO A 1 72 ? -5.487 -3.949 -8.130 1.00 85.81 72 PRO A CA 1
ATOM 564 C C . PRO A 1 72 ? -4.127 -4.665 -8.186 1.00 85.81 72 PRO A C 1
ATOM 566 O O . PRO A 1 72 ? -3.491 -4.691 -9.239 1.00 85.81 72 PRO A O 1
ATOM 569 N N . PHE A 1 73 ? -3.671 -5.227 -7.065 1.00 88.94 73 PHE A N 1
ATOM 570 C CA . PHE A 1 73 ? -2.432 -5.988 -6.940 1.00 88.94 73 PHE A CA 1
ATOM 571 C C . PHE A 1 73 ? -2.670 -7.502 -6.742 1.00 88.94 73 PHE A C 1
ATOM 573 O O . PHE A 1 73 ? -1.701 -8.212 -6.469 1.00 88.94 73 PHE A O 1
ATOM 580 N N . ASP A 1 74 ? -3.918 -7.986 -6.860 1.00 82.75 74 ASP A N 1
ATOM 581 C CA . ASP A 1 74 ? -4.289 -9.414 -6.749 1.00 82.75 74 ASP A CA 1
ATOM 582 C C . ASP A 1 74 ? -3.963 -10.264 -7.997 1.00 82.75 74 ASP A C 1
ATOM 584 O O . ASP A 1 74 ? -3.806 -11.479 -7.859 1.00 82.75 74 ASP A O 1
ATOM 588 N N . ASP A 1 75 ? -3.879 -9.645 -9.183 1.00 65.62 75 ASP A N 1
ATOM 589 C CA . ASP A 1 75 ? -3.471 -10.277 -10.460 1.00 65.62 75 ASP A CA 1
ATOM 590 C C . ASP A 1 75 ? -2.005 -10.737 -10.454 1.00 65.62 75 ASP A C 1
ATOM 592 O O . ASP A 1 75 ? -1.265 -10.346 -9.526 1.00 65.62 75 ASP A O 1
#

Radius of gyration: 13.47 Å; chains: 1; bounding box: 33×24×41 Å

pLDDT: mean 80.14, std 17.93, range [41.84, 95.44]

Sequence (75 aa):
MHEHAAVPVLTPEDKLLARLLWDALKNSKTERDLASARETFKNSSLAVRSALLRAEFAVDHRDVQTHNGLNPFDD

Secondary structure (DSSP, 8-state):
-----PPPPPPHHHHHHHHHHHHHHHH--SHHHHHHHHHHHHHS-HHHHHHHHHHHHHHHHS-SSS-TT--TT--